Protein AF-A0A820CZN3-F1 (afdb_monomer_lite)

Secondary structure (DSSP, 8-state):
-HHHHHHHHHSPEEEEEEEEE-SS-HHHHHHHHHHHHHHHHHH-HHHHTTTEEEEEEEEESS-S------

Organism: NCBI:txid433720

Structure (mmCIF, N/CA/C/O backbone):
data_AF-A0A820CZN3-F1
#
_entry.id   AF-A0A820CZN3-F1
#
loop_
_atom_site.group_PDB
_atom_site.id
_atom_site.type_symbol
_atom_site.label_atom_id
_atom_site.label_alt_id
_atom_site.label_comp_id
_atom_site.label_asym_id
_atom_site.label_entity_id
_atom_site.label_seq_id
_atom_site.pdbx_PDB_ins_code
_atom_site.Cartn_x
_atom_site.Cartn_y
_atom_site.Cartn_z
_atom_site.occupancy
_atom_site.B_iso_or_equiv
_atom_site.auth_seq_id
_atom_site.auth_comp_id
_atom_site.auth_asym_id
_atom_site.auth_atom_id
_atom_site.pdbx_PDB_model_num
ATOM 1 N N . ARG A 1 1 ? 1.361 10.895 34.068 1.00 50.09 1 ARG A N 1
ATOM 2 C CA . ARG A 1 1 ? 1.509 9.569 33.409 1.00 50.09 1 ARG A CA 1
ATOM 3 C C . ARG A 1 1 ? 0.258 9.170 32.620 1.00 50.09 1 ARG A C 1
ATOM 5 O O . ARG A 1 1 ? 0.400 8.833 31.455 1.00 50.09 1 ARG A O 1
ATOM 12 N N . GLU A 1 2 ? -0.953 9.284 33.174 1.00 54.28 2 GLU A N 1
ATOM 13 C CA . GLU A 1 2 ? -2.192 8.864 32.482 1.00 54.28 2 GLU A CA 1
ATOM 14 C C . GLU A 1 2 ? -2.548 9.677 31.218 1.00 54.28 2 GLU A C 1
ATOM 16 O O . GLU A 1 2 ? -3.061 9.118 30.251 1.00 54.28 2 GLU A O 1
ATOM 21 N N . GLN A 1 3 ? -2.226 10.977 31.163 1.00 51.50 3 GLN A N 1
ATOM 22 C CA . GLN A 1 3 ? -2.476 11.808 29.971 1.00 51.50 3 GLN A CA 1
ATOM 23 C C . GLN A 1 3 ? -1.586 11.446 28.765 1.00 51.50 3 GLN A C 1
ATOM 25 O O . GLN A 1 3 ? -2.082 11.401 27.641 1.00 51.50 3 GLN A O 1
ATOM 30 N N . GLN A 1 4 ? -0.307 11.113 28.979 1.00 47.31 4 GLN A N 1
ATOM 31 C CA . GLN A 1 4 ? 0.596 10.662 27.904 1.00 47.31 4 GLN A CA 1
ATOM 32 C C . GLN A 1 4 ? 0.148 9.322 27.304 1.00 47.31 4 GLN A C 1
ATOM 34 O O . GLN A 1 4 ? 0.238 9.115 26.097 1.00 47.31 4 GLN A O 1
ATOM 39 N N . GLN A 1 5 ? -0.402 8.428 28.129 1.00 50.19 5 GLN A N 1
ATOM 40 C CA . GLN A 1 5 ? -0.922 7.138 27.675 1.00 50.19 5 GLN A CA 1
ATOM 41 C C . GLN A 1 5 ? -2.176 7.294 26.798 1.00 50.19 5 GLN A C 1
ATOM 43 O O . GLN A 1 5 ? -2.359 6.543 25.841 1.00 50.19 5 GLN A O 1
ATOM 48 N N . ARG A 1 6 ? -3.020 8.300 27.078 1.00 53.69 6 ARG A N 1
ATOM 49 C CA . ARG A 1 6 ? -4.165 8.655 26.220 1.00 53.69 6 ARG A CA 1
ATOM 50 C C . ARG A 1 6 ? -3.724 9.279 24.893 1.00 53.69 6 ARG A C 1
ATOM 52 O O . ARG A 1 6 ? -4.315 8.966 23.867 1.00 53.69 6 ARG A O 1
ATOM 59 N N . GLN A 1 7 ? -2.669 10.096 24.891 1.00 50.34 7 GLN A N 1
ATOM 60 C CA . GLN A 1 7 ? -2.106 10.663 23.656 1.00 50.34 7 GLN A CA 1
ATOM 61 C C . GLN A 1 7 ? -1.493 9.586 22.747 1.00 50.34 7 GLN A C 1
ATOM 63 O O . GLN A 1 7 ? -1.719 9.608 21.543 1.00 50.34 7 GLN A O 1
ATOM 68 N N . LEU A 1 8 ? -0.800 8.593 23.316 1.00 50.34 8 LEU A N 1
ATOM 69 C CA . LEU A 1 8 ? -0.283 7.440 22.566 1.00 50.34 8 LEU A CA 1
ATOM 70 C C . LEU A 1 8 ? -1.396 6.558 21.981 1.00 50.34 8 LEU A C 1
ATOM 72 O O . LEU A 1 8 ? -1.242 6.066 20.870 1.00 50.34 8 LEU A O 1
ATOM 76 N N . LYS A 1 9 ? -2.528 6.399 22.681 1.00 52.53 9 LYS A N 1
ATOM 77 C CA . LYS A 1 9 ? -3.697 5.655 22.170 1.00 52.53 9 LYS A CA 1
ATOM 78 C C . LYS A 1 9 ? -4.406 6.341 20.999 1.00 52.53 9 LYS A C 1
ATOM 80 O O . LYS A 1 9 ? -5.044 5.657 20.211 1.00 52.53 9 LYS A O 1
ATOM 85 N N . ASN A 1 10 ? -4.296 7.664 20.891 1.00 54.56 10 ASN A N 1
ATOM 86 C CA . ASN A 1 10 ? -4.935 8.443 19.828 1.00 54.56 10 ASN A CA 1
ATOM 87 C C . ASN A 1 10 ? -4.005 8.730 18.644 1.00 54.56 10 ASN A C 1
ATOM 89 O O . ASN A 1 10 ? -4.455 9.292 17.644 1.00 54.56 10 ASN A O 1
ATOM 93 N N . ASN A 1 11 ? -2.723 8.368 18.740 1.00 61.41 11 ASN A N 1
ATOM 94 C CA . ASN A 1 11 ? -1.813 8.542 17.624 1.00 61.41 11 ASN A CA 1
ATOM 95 C C . ASN A 1 11 ? -2.125 7.504 16.542 1.00 61.41 11 ASN A C 1
ATOM 97 O O . ASN A 1 11 ? -2.218 6.313 16.851 1.00 61.41 11 ASN A O 1
ATOM 101 N N . PRO A 1 12 ? -2.270 7.933 15.277 1.00 66.06 12 PRO A N 1
ATOM 102 C CA . PRO A 1 12 ? -2.419 6.995 14.183 1.00 66.06 12 PRO A CA 1
ATOM 103 C C . PRO A 1 12 ? -1.211 6.061 14.176 1.00 66.06 12 PRO A C 1
ATOM 105 O O . PRO A 1 12 ? -0.060 6.503 14.167 1.00 66.06 12 PRO A O 1
ATOM 108 N N . SER A 1 13 ? -1.483 4.763 14.221 1.00 76.62 13 SER A N 1
ATOM 109 C CA . SER A 1 13 ? -0.435 3.755 14.155 1.00 76.62 13 SER A CA 1
ATOM 110 C C . SER A 1 13 ? 0.019 3.643 12.703 1.00 76.62 13 SER A C 1
ATOM 112 O O . SER A 1 13 ? -0.790 3.394 11.811 1.00 76.62 13 SER A O 1
ATOM 114 N N . PHE A 1 14 ? 1.301 3.889 12.440 1.00 80.69 14 PHE A N 1
ATOM 115 C CA . PHE A 1 14 ? 1.827 3.866 11.078 1.00 80.69 14 PHE A CA 1
ATOM 116 C C . PHE A 1 14 ? 2.334 2.47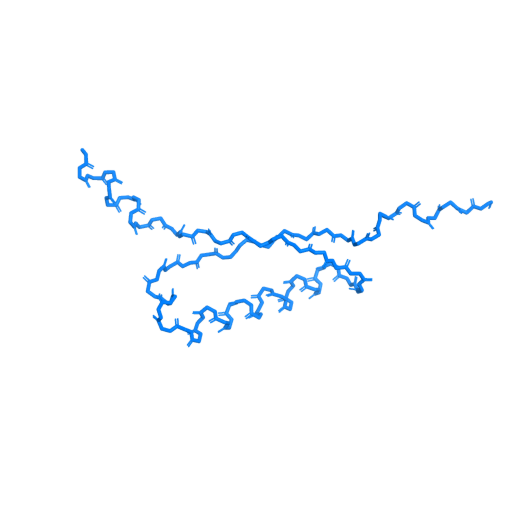6 10.709 1.00 80.69 14 PHE A C 1
ATOM 118 O O . PHE A 1 14 ? 3.146 1.891 11.423 1.00 80.69 14 PHE A O 1
ATOM 125 N N . ILE A 1 15 ? 1.900 1.985 9.553 1.00 82.50 15 ILE A N 1
ATOM 126 C CA . ILE A 1 15 ? 2.478 0.826 8.882 1.00 82.50 15 ILE A CA 1
ATOM 127 C C . ILE A 1 15 ? 3.350 1.367 7.756 1.00 82.50 15 ILE A C 1
ATOM 129 O O . ILE A 1 15 ? 2.849 1.979 6.813 1.00 82.50 15 ILE A O 1
ATOM 133 N N . GLN A 1 16 ? 4.661 1.163 7.859 1.00 87.62 16 GLN A N 1
ATOM 134 C CA . GLN A 1 16 ? 5.583 1.502 6.783 1.00 87.62 16 GLN A CA 1
ATOM 135 C C . GLN A 1 16 ? 5.851 0.269 5.926 1.00 87.62 16 GLN A C 1
ATOM 137 O O . GLN A 1 16 ? 6.263 -0.770 6.437 1.00 87.62 16 GLN A O 1
ATOM 142 N N . LEU A 1 17 ? 5.652 0.408 4.619 1.00 86.38 17 LEU A N 1
ATOM 143 C CA . LEU A 1 17 ? 5.878 -0.649 3.643 1.00 86.38 17 LEU A CA 1
ATOM 144 C C . LEU A 1 17 ? 6.960 -0.207 2.668 1.00 86.38 17 LEU A C 1
ATOM 146 O O . LEU A 1 17 ? 6.804 0.797 1.971 1.00 86.38 17 LEU A O 1
ATOM 150 N N . SER A 1 18 ? 8.054 -0.961 2.637 1.00 87.31 18 SER A N 1
ATOM 151 C CA . SER A 1 18 ? 9.162 -0.756 1.708 1.00 87.31 18 SER A CA 1
ATOM 152 C C . SER A 1 18 ? 9.071 -1.786 0.591 1.00 87.31 18 SER A C 1
ATOM 154 O O . SER A 1 18 ? 9.055 -2.983 0.875 1.00 87.31 18 SER A O 1
ATOM 156 N N . TYR A 1 19 ? 9.023 -1.343 -0.662 1.00 84.12 19 TYR A N 1
ATOM 157 C CA . TYR A 1 19 ? 8.921 -2.242 -1.810 1.00 84.12 19 TYR A CA 1
ATOM 158 C C . TYR A 1 19 ? 9.815 -1.816 -2.968 1.00 84.12 19 TYR A C 1
ATOM 160 O O . TYR A 1 19 ? 10.195 -0.648 -3.126 1.00 84.12 19 TYR A O 1
ATOM 168 N N . LEU A 1 20 ? 10.143 -2.818 -3.776 1.00 87.12 20 LEU A N 1
ATOM 169 C CA . LEU A 1 20 ? 10.852 -2.674 -5.031 1.00 87.12 20 LEU A CA 1
ATOM 170 C C . LEU A 1 20 ? 9.851 -2.782 -6.186 1.00 87.12 20 LEU A C 1
ATOM 172 O O . LEU A 1 20 ? 8.921 -3.582 -6.112 1.00 87.12 20 LEU A O 1
ATOM 176 N N . PHE A 1 21 ? 10.027 -1.967 -7.223 1.00 82.81 21 PHE A N 1
ATOM 177 C CA . PHE A 1 21 ? 9.232 -2.038 -8.452 1.00 82.81 21 PHE A CA 1
ATOM 178 C C . PHE A 1 21 ? 10.157 -1.976 -9.673 1.00 82.81 21 PHE A C 1
ATOM 180 O O . PHE A 1 21 ? 11.135 -1.229 -9.679 1.00 82.81 21 PHE A O 1
ATOM 187 N N . ASP A 1 22 ? 9.872 -2.784 -10.687 1.00 80.25 22 ASP A N 1
ATOM 188 C CA . ASP A 1 22 ? 10.688 -2.986 -11.892 1.00 80.25 22 ASP A CA 1
ATOM 189 C C . ASP A 1 22 ? 9.974 -2.593 -13.193 1.00 80.25 22 ASP A C 1
ATOM 191 O O . ASP A 1 22 ? 10.589 -2.626 -14.258 1.00 80.25 22 ASP A O 1
ATOM 195 N N . TRP A 1 23 ? 8.703 -2.187 -13.124 1.00 70.12 23 TRP A N 1
ATOM 196 C CA . TRP A 1 23 ? 7.906 -1.824 -14.292 1.00 70.12 23 TRP A CA 1
ATOM 197 C C . TRP A 1 23 ? 7.063 -0.564 -14.060 1.00 70.12 23 TRP A C 1
ATOM 199 O O . TRP A 1 23 ? 6.518 -0.337 -12.978 1.00 70.12 23 TRP A O 1
ATOM 209 N N . GLY A 1 24 ? 6.928 0.241 -15.117 1.00 74.75 24 GLY A N 1
ATOM 210 C CA . GLY A 1 24 ? 6.032 1.397 -15.164 1.00 74.75 24 GLY A CA 1
ATOM 211 C C . GLY A 1 24 ? 6.496 2.633 -14.384 1.00 74.75 24 GLY A C 1
ATOM 212 O O . GLY A 1 24 ? 7.628 2.745 -13.911 1.00 74.75 24 GLY A O 1
ATOM 213 N N . SER A 1 25 ? 5.595 3.612 -14.283 1.00 81.75 25 SER A N 1
ATOM 214 C CA . SER A 1 25 ? 5.832 4.841 -13.524 1.00 81.75 25 SER A CA 1
ATOM 215 C C . SER A 1 25 ? 5.730 4.579 -12.025 1.00 81.75 25 SER A C 1
ATOM 217 O O . SER A 1 25 ? 4.737 4.027 -11.550 1.00 81.75 25 SER A O 1
ATOM 219 N N . ARG A 1 26 ? 6.702 5.089 -11.254 1.00 82.81 26 ARG A N 1
ATOM 220 C CA . ARG A 1 26 ? 6.651 5.087 -9.781 1.00 82.81 26 ARG A CA 1
ATOM 221 C C . ARG A 1 26 ? 5.337 5.661 -9.259 1.00 82.81 26 ARG A C 1
ATOM 223 O O . ARG A 1 26 ? 4.787 5.144 -8.297 1.00 82.81 26 ARG A O 1
ATOM 230 N N . CYS A 1 27 ? 4.863 6.754 -9.857 1.00 84.56 27 CYS A N 1
ATOM 231 C CA . CYS A 1 27 ? 3.659 7.435 -9.390 1.00 84.56 27 CYS A CA 1
ATOM 232 C C . CYS A 1 27 ? 2.420 6.556 -9.575 1.00 84.56 27 CYS A C 1
ATOM 234 O O . CYS A 1 27 ? 1.646 6.403 -8.636 1.00 84.56 27 CYS A O 1
ATOM 236 N N . GLU A 1 28 ? 2.277 5.932 -10.745 1.00 85.06 28 GLU A N 1
ATOM 237 C CA . GLU A 1 28 ? 1.145 5.051 -11.046 1.00 85.06 28 GLU A CA 1
ATOM 238 C C . GLU A 1 28 ? 1.175 3.782 -10.187 1.00 85.06 28 GLU A C 1
ATOM 240 O O . GLU A 1 28 ? 0.149 3.368 -9.643 1.00 85.06 28 GLU A O 1
ATOM 245 N N . PHE A 1 29 ? 2.362 3.191 -10.011 1.00 85.31 29 PHE A N 1
ATOM 246 C CA . PHE A 1 29 ? 2.534 2.053 -9.117 1.00 85.31 29 PHE A CA 1
ATOM 247 C C . PHE A 1 29 ? 2.141 2.426 -7.685 1.00 85.31 29 PHE A C 1
ATOM 249 O O . PHE A 1 29 ? 1.345 1.723 -7.068 1.00 85.31 29 PHE A O 1
ATOM 256 N N . ASN A 1 30 ? 2.655 3.546 -7.165 1.00 86.19 30 ASN A N 1
ATOM 257 C CA . ASN A 1 30 ? 2.350 4.008 -5.814 1.00 86.19 30 ASN A CA 1
ATOM 258 C C . ASN A 1 30 ? 0.850 4.242 -5.620 1.00 86.19 30 ASN A C 1
ATOM 260 O O . ASN A 1 30 ? 0.321 3.838 -4.594 1.00 86.19 30 ASN A O 1
ATOM 264 N N . GLU A 1 31 ? 0.162 4.847 -6.591 1.00 88.56 31 GLU A N 1
ATOM 265 C CA . GLU A 1 31 ? -1.283 5.080 -6.504 1.00 88.56 31 GLU A CA 1
ATOM 266 C C . GLU A 1 31 ? -2.068 3.762 -6.428 1.00 88.56 31 GLU A C 1
ATOM 268 O O . GLU A 1 31 ? -2.923 3.582 -5.557 1.00 88.56 31 GLU A O 1
ATOM 273 N N . LYS A 1 32 ? -1.757 2.809 -7.315 1.00 88.75 32 LYS A N 1
ATOM 274 C CA . LYS A 1 32 ? -2.407 1.491 -7.331 1.00 88.75 32 LYS A CA 1
ATOM 275 C C . LYS A 1 32 ? -2.120 0.709 -6.050 1.00 88.75 32 LYS A C 1
ATOM 277 O O . LYS A 1 32 ? -3.022 0.079 -5.498 1.00 88.75 32 LYS A O 1
ATOM 282 N N . PHE A 1 33 ? -0.881 0.761 -5.569 1.00 88.56 33 PHE A N 1
ATOM 283 C CA . PHE A 1 33 ? -0.452 0.041 -4.375 1.00 88.56 33 PHE A CA 1
ATOM 284 C C . PHE A 1 33 ? -1.037 0.648 -3.093 1.00 88.56 33 PHE A C 1
ATOM 286 O O . PHE A 1 33 ? -1.452 -0.097 -2.208 1.00 88.56 33 PHE A O 1
ATOM 293 N N . ASP A 1 34 ? -1.154 1.977 -3.011 1.00 89.00 34 ASP A N 1
ATOM 294 C CA . ASP A 1 34 ? -1.820 2.669 -1.899 1.00 89.00 34 ASP A CA 1
ATOM 295 C C . ASP A 1 34 ? -3.297 2.283 -1.813 1.00 89.00 34 ASP A C 1
ATOM 297 O O . ASP A 1 34 ? -3.780 1.868 -0.757 1.00 89.00 34 ASP A O 1
ATOM 301 N N . ARG A 1 35 ? -3.991 2.302 -2.958 1.00 91.31 35 ARG A N 1
ATOM 302 C CA . ARG A 1 35 ? -5.398 1.898 -3.052 1.00 91.31 35 ARG A CA 1
ATOM 303 C C . ARG A 1 35 ? -5.609 0.449 -2.610 1.00 91.31 35 ARG A C 1
ATOM 305 O O . ARG A 1 35 ? -6.546 0.175 -1.863 1.00 91.31 35 ARG A O 1
ATOM 312 N N . LEU A 1 36 ? -4.732 -0.465 -3.032 1.00 91.00 36 LEU A N 1
ATOM 313 C CA . LEU A 1 36 ? -4.781 -1.873 -2.630 1.00 91.00 36 LEU A CA 1
ATOM 314 C C . LEU A 1 36 ? -4.646 -2.029 -1.109 1.00 91.00 36 LEU A C 1
ATOM 316 O O . LEU A 1 36 ? -5.421 -2.755 -0.4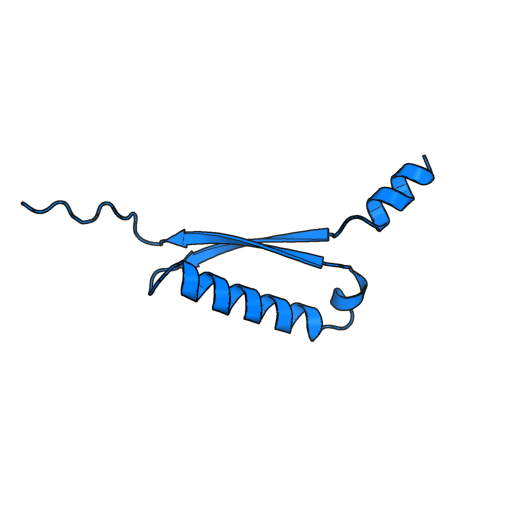87 1.00 91.00 36 LEU A O 1
ATOM 320 N N . TRP A 1 37 ? -3.682 -1.341 -0.496 1.00 90.00 37 TRP A N 1
ATOM 321 C CA . TRP A 1 37 ? -3.478 -1.417 0.949 1.00 90.00 37 TRP A CA 1
ATOM 322 C C . TRP A 1 37 ? -4.639 -0.828 1.738 1.00 90.00 37 TRP A C 1
ATOM 324 O O . TRP A 1 37 ? -5.055 -1.432 2.728 1.00 90.00 37 TRP A O 1
ATOM 334 N N . TRP A 1 38 ? -5.212 0.285 1.281 1.00 88.06 38 TRP A N 1
ATOM 335 C CA . TRP A 1 38 ? -6.433 0.824 1.874 1.00 88.06 38 TRP A CA 1
ATOM 336 C C . TRP A 1 38 ? -7.585 -0.179 1.830 1.00 88.06 38 TRP A C 1
ATOM 338 O O . TRP A 1 38 ? -8.200 -0.436 2.862 1.00 88.06 38 TRP A O 1
ATOM 348 N N . GLN A 1 39 ? -7.812 -0.830 0.686 1.00 91.00 39 GLN A N 1
ATOM 349 C CA . GLN A 1 39 ? -8.845 -1.863 0.557 1.00 91.00 39 GLN A CA 1
ATOM 350 C C . GLN A 1 39 ? -8.619 -3.041 1.515 1.00 91.00 39 GLN A C 1
ATOM 352 O O . GLN A 1 39 ? -9.557 -3.496 2.170 1.00 91.00 39 GLN A O 1
ATOM 357 N N . ILE A 1 40 ? -7.378 -3.521 1.646 1.00 88.94 40 ILE A N 1
ATOM 358 C CA . ILE A 1 40 ? -7.036 -4.613 2.570 1.00 88.94 40 ILE A CA 1
ATOM 359 C C . ILE A 1 40 ? -7.315 -4.200 4.020 1.00 88.94 40 ILE A C 1
ATOM 361 O O . ILE A 1 40 ? -7.941 -4.959 4.766 1.00 88.94 40 ILE A O 1
ATOM 365 N N . LEU A 1 41 ? -6.893 -2.999 4.422 1.00 87.00 41 LEU A N 1
ATOM 366 C CA . LEU A 1 41 ? -7.091 -2.504 5.784 1.00 87.00 41 LEU A CA 1
ATOM 367 C C . LEU A 1 41 ? -8.568 -2.270 6.115 1.00 87.00 41 LEU A C 1
ATOM 369 O O . LEU A 1 41 ? -8.993 -2.591 7.224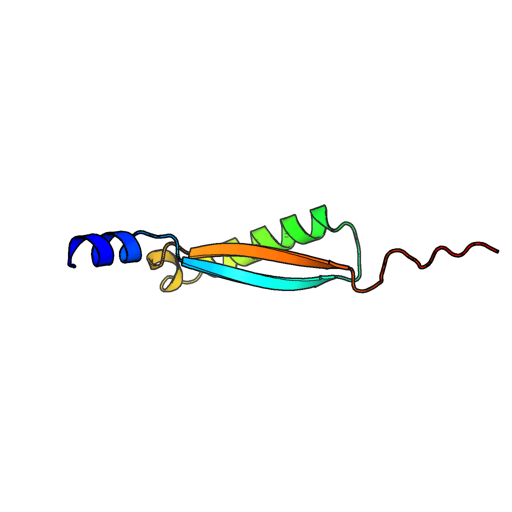 1.00 87.00 41 LEU A O 1
ATOM 373 N N . GLU A 1 42 ? -9.356 -1.766 5.166 1.00 85.62 42 GLU A N 1
ATOM 374 C CA . GLU A 1 42 ? -10.797 -1.562 5.346 1.00 85.62 42 GLU A CA 1
ATOM 375 C C . GLU A 1 42 ? -11.582 -2.876 5.371 1.00 85.62 42 GLU A C 1
ATOM 377 O O . GLU A 1 42 ? -12.536 -3.007 6.143 1.00 85.62 42 GLU A O 1
ATOM 382 N N . SER A 1 43 ? -11.171 -3.867 4.573 1.00 89.31 43 SER A N 1
ATOM 383 C CA . SER A 1 43 ? -11.839 -5.173 4.507 1.00 89.31 43 SER A CA 1
ATOM 384 C C . SER A 1 43 ? -11.723 -5.978 5.806 1.00 89.31 43 SER A C 1
ATOM 386 O O . SER A 1 43 ? -12.564 -6.832 6.092 1.00 89.31 43 SER A O 1
ATOM 388 N N . ASN A 1 44 ? -10.702 -5.703 6.624 1.00 86.62 44 ASN A N 1
ATOM 389 C CA . ASN A 1 44 ? -10.457 -6.418 7.866 1.00 86.62 44 ASN A CA 1
ATOM 390 C C . ASN A 1 44 ? -10.965 -5.620 9.075 1.00 86.62 44 ASN A C 1
ATOM 392 O O . ASN A 1 44 ? -10.367 -4.632 9.509 1.00 86.62 44 ASN A O 1
ATOM 396 N N . THR A 1 45 ? -12.043 -6.102 9.693 1.00 82.50 45 THR A N 1
ATOM 397 C CA . THR A 1 45 ? -12.672 -5.476 10.869 1.00 82.50 45 THR A CA 1
ATOM 398 C C . THR A 1 45 ? -11.729 -5.294 12.059 1.00 82.50 45 THR A C 1
ATOM 400 O O . THR A 1 45 ? -11.936 -4.378 12.854 1.00 82.50 45 THR A O 1
ATOM 403 N N . ARG A 1 46 ? -10.666 -6.102 12.181 1.00 82.94 46 ARG A N 1
ATOM 404 C CA . ARG A 1 46 ? -9.655 -5.931 13.240 1.00 82.94 46 ARG A CA 1
ATOM 405 C C . ARG A 1 46 ? -8.801 -4.684 13.023 1.00 82.94 46 ARG A C 1
ATOM 407 O O . ARG A 1 46 ? -8.453 -4.017 13.991 1.00 82.94 46 ARG A O 1
ATOM 414 N N . PHE A 1 47 ? -8.479 -4.365 11.772 1.00 80.38 47 PHE A N 1
ATOM 415 C CA . PHE A 1 47 ? -7.623 -3.234 11.412 1.00 80.38 47 PHE A CA 1
ATOM 416 C C . PHE A 1 47 ? -8.380 -1.908 11.389 1.00 80.38 47 PHE A C 1
ATOM 418 O O . PHE A 1 47 ? -7.820 -0.880 11.771 1.00 80.38 47 PHE A O 1
ATOM 425 N N . ARG A 1 48 ? -9.676 -1.938 11.062 1.00 76.75 48 ARG A N 1
ATOM 426 C CA . ARG A 1 48 ? -10.545 -0.753 11.062 1.00 76.75 48 ARG A CA 1
ATOM 427 C C . ARG A 1 48 ? -10.570 -0.009 12.406 1.00 76.75 48 ARG A C 1
ATOM 429 O O . ARG A 1 48 ? -10.623 1.216 12.427 1.00 76.75 48 ARG A O 1
ATOM 436 N N . ASN A 1 49 ? -10.465 -0.733 13.521 1.00 79.12 49 ASN A N 1
ATOM 437 C CA . ASN A 1 49 ? -10.487 -0.152 14.870 1.00 79.12 49 ASN A CA 1
ATOM 438 C C . ASN A 1 49 ? -9.136 0.432 15.325 1.00 79.12 49 ASN A C 1
ATOM 440 O O . ASN A 1 49 ? -9.066 1.038 16.391 1.00 79.12 49 ASN A O 1
ATOM 444 N N . LEU A 1 50 ? -8.061 0.243 14.551 1.00 77.94 50 LEU A N 1
ATOM 445 C CA . LEU A 1 50 ? -6.692 0.595 14.949 1.00 77.94 50 LEU A CA 1
ATOM 446 C C . LEU A 1 50 ? -6.196 1.936 14.378 1.00 77.94 50 LEU A C 1
ATOM 448 O O . LEU A 1 50 ? -5.045 2.295 14.617 1.00 77.94 50 LEU A O 1
ATOM 452 N N . ASN A 1 51 ? -7.044 2.678 13.649 1.00 76.44 51 ASN A N 1
ATOM 453 C CA . ASN A 1 51 ? -6.714 3.976 13.033 1.00 76.44 51 AS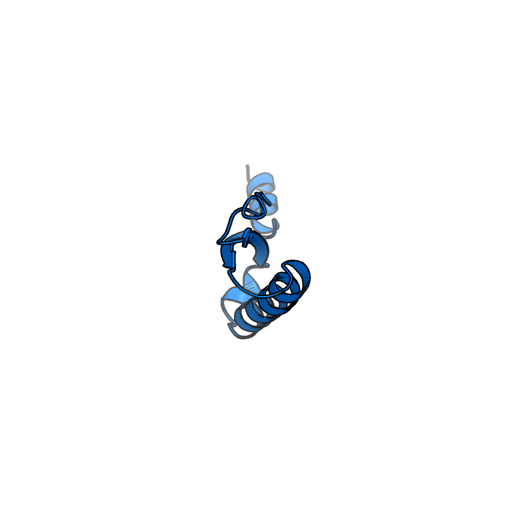N A CA 1
ATOM 454 C C . ASN A 1 51 ? -5.336 3.964 12.336 1.00 76.44 51 ASN A C 1
ATOM 456 O O . ASN A 1 51 ? -4.459 4.795 12.603 1.00 76.44 51 ASN A O 1
ATOM 460 N N . LEU A 1 52 ? -5.124 2.940 11.506 1.00 81.50 52 LEU A N 1
ATOM 461 C CA . LEU A 1 52 ? -3.847 2.687 10.854 1.00 81.50 52 LEU A CA 1
ATOM 462 C C . LEU A 1 52 ? -3.633 3.668 9.701 1.00 81.50 52 LEU A C 1
ATOM 464 O O . LEU A 1 52 ? -4.546 3.942 8.926 1.00 81.50 52 LEU A O 1
ATOM 468 N N . ARG A 1 53 ? -2.406 4.168 9.564 1.00 82.38 53 ARG A N 1
ATOM 469 C CA . ARG A 1 53 ? -1.965 4.946 8.402 1.00 82.38 53 ARG A CA 1
ATOM 470 C C . ARG A 1 53 ? -0.871 4.195 7.669 1.00 82.38 53 ARG A C 1
ATOM 472 O O . ARG A 1 53 ? 0.076 3.724 8.293 1.00 82.38 53 ARG A O 1
ATOM 479 N N . VAL A 1 54 ? -0.969 4.117 6.349 1.00 84.69 54 VAL A N 1
ATOM 480 C CA . VAL A 1 54 ? 0.045 3.462 5.521 1.00 84.69 54 VAL A CA 1
ATOM 481 C C . VAL A 1 54 ? 1.040 4.497 5.019 1.00 84.69 54 VAL A C 1
ATOM 483 O O . VAL A 1 54 ? 0.666 5.575 4.565 1.00 84.69 54 VAL A O 1
ATOM 486 N N . LYS A 1 55 ? 2.328 4.171 5.112 1.00 86.12 55 LYS A N 1
ATOM 487 C CA . LYS A 1 55 ? 3.411 4.929 4.492 1.00 86.12 55 LYS A CA 1
ATOM 488 C C . LYS A 1 55 ? 4.136 4.032 3.501 1.00 86.12 55 LYS A C 1
ATOM 490 O O . LYS A 1 55 ? 4.820 3.086 3.890 1.00 86.12 55 LYS A O 1
ATOM 495 N N . LEU A 1 56 ? 4.016 4.367 2.225 1.00 85.56 56 LEU A N 1
ATOM 496 C CA . LEU A 1 56 ? 4.653 3.646 1.132 1.00 85.56 56 LEU A CA 1
ATOM 497 C C . LEU A 1 56 ? 6.037 4.223 0.827 1.00 85.56 56 LEU A C 1
ATOM 499 O O . LEU A 1 56 ? 6.187 5.421 0.590 1.00 85.56 56 LEU A O 1
ATOM 503 N N . THR A 1 57 ? 7.053 3.362 0.832 1.00 85.94 57 THR A N 1
ATOM 504 C CA . THR A 1 57 ? 8.420 3.693 0.417 1.00 85.94 57 THR A CA 1
ATOM 505 C C . THR A 1 57 ? 8.802 2.817 -0.767 1.00 85.94 57 THR A C 1
ATOM 507 O O . THR A 1 57 ? 8.932 1.604 -0.629 1.00 85.94 57 THR A O 1
ATOM 510 N N . ALA A 1 58 ? 9.003 3.436 -1.927 1.00 86.19 58 ALA A N 1
ATOM 511 C CA . ALA A 1 58 ? 9.322 2.730 -3.162 1.00 86.19 58 ALA A CA 1
ATOM 512 C C . ALA A 1 58 ? 10.772 2.971 -3.589 1.00 86.19 58 ALA A C 1
ATOM 514 O O . ALA A 1 58 ? 11.260 4.105 -3.530 1.00 86.19 58 ALA A O 1
ATOM 515 N N . LYS A 1 59 ? 11.422 1.934 -4.119 1.00 84.31 59 LYS A N 1
ATOM 516 C CA . LYS A 1 59 ? 12.690 2.049 -4.850 1.00 84.31 59 LYS A CA 1
ATOM 517 C C . LYS A 1 59 ? 12.595 1.282 -6.171 1.00 84.31 59 LYS A C 1
ATOM 519 O O . LYS A 1 59 ? 12.082 0.170 -6.198 1.00 84.31 59 LYS A O 1
ATOM 524 N N . HIS A 1 60 ? 13.070 1.882 -7.260 1.00 80.00 60 HIS A N 1
ATOM 525 C CA . HIS A 1 60 ? 13.115 1.200 -8.554 1.00 80.00 60 HIS A CA 1
ATOM 526 C C . HIS A 1 60 ? 14.185 0.096 -8.504 1.00 80.00 60 HIS A C 1
ATOM 528 O O . HIS A 1 60 ? 15.283 0.341 -7.993 1.00 80.00 60 HIS A O 1
ATOM 534 N N . CYS A 1 61 ? 13.874 -1.106 -9.000 1.00 78.31 61 CYS A N 1
ATOM 535 C CA . CYS A 1 61 ? 14.775 -2.268 -8.978 1.00 78.31 61 CYS A CA 1
ATOM 536 C C . CYS A 1 61 ? 16.091 -1.994 -9.711 1.00 78.31 61 CYS A C 1
ATOM 538 O O . CYS A 1 61 ? 17.145 -2.482 -9.311 1.00 78.31 61 CYS A O 1
ATOM 540 N N . TYR A 1 62 ? 16.029 -1.165 -10.751 1.00 72.50 62 TYR A N 1
ATOM 541 C CA . TYR A 1 62 ? 17.190 -0.746 -11.521 1.00 72.50 62 TYR A CA 1
ATOM 542 C C . TYR A 1 62 ? 17.575 0.688 -11.151 1.00 72.50 62 TYR A C 1
ATOM 544 O O . TYR A 1 62 ? 16.709 1.569 -11.190 1.00 72.50 62 TYR A O 1
ATOM 552 N N . PRO A 1 63 ? 18.842 0.966 -10.801 1.00 62.19 63 PRO A N 1
ATOM 553 C CA . PRO A 1 63 ? 19.305 2.341 -10.710 1.00 62.19 63 PRO A CA 1
ATOM 554 C C . PRO A 1 63 ? 19.138 2.999 -12.084 1.00 62.19 63 PRO A C 1
ATOM 556 O O . PRO A 1 63 ? 19.502 2.412 -13.100 1.00 62.19 63 PRO A O 1
ATOM 559 N N . SER A 1 64 ? 18.631 4.230 -12.129 1.00 58.56 64 SER A N 1
ATOM 560 C CA . SER A 1 64 ? 18.444 5.009 -13.366 1.00 58.56 64 SER A CA 1
ATOM 561 C C . SER A 1 64 ? 19.756 5.369 -14.098 1.00 58.56 64 SER A C 1
ATOM 563 O O . SER A 1 64 ? 19.739 6.186 -15.009 1.00 58.56 64 SER A O 1
ATOM 565 N N . ASN A 1 65 ? 20.884 4.739 -13.747 1.00 55.47 65 ASN A N 1
ATOM 566 C CA . ASN A 1 65 ? 22.209 4.939 -14.338 1.00 55.47 65 ASN A CA 1
ATOM 567 C C . ASN A 1 65 ? 22.549 3.884 -15.411 1.00 55.47 65 ASN A C 1
ATOM 569 O O . ASN A 1 65 ? 23.712 3.536 -15.585 1.00 55.47 65 ASN A O 1
ATOM 573 N N . ALA A 1 66 ? 21.553 3.369 -16.134 1.00 51.81 66 ALA A N 1
ATOM 574 C CA . ALA A 1 66 ? 21.760 2.458 -17.266 1.00 51.81 66 ALA A CA 1
ATOM 575 C C . ALA A 1 66 ? 21.681 3.161 -18.637 1.00 51.81 66 ALA A C 1
ATOM 577 O O . ALA A 1 66 ? 21.415 2.518 -19.644 1.00 51.81 66 ALA A O 1
ATOM 578 N N . PHE A 1 67 ? 21.935 4.472 -18.685 1.00 51.19 67 PHE A N 1
ATOM 579 C CA . PHE A 1 67 ? 22.223 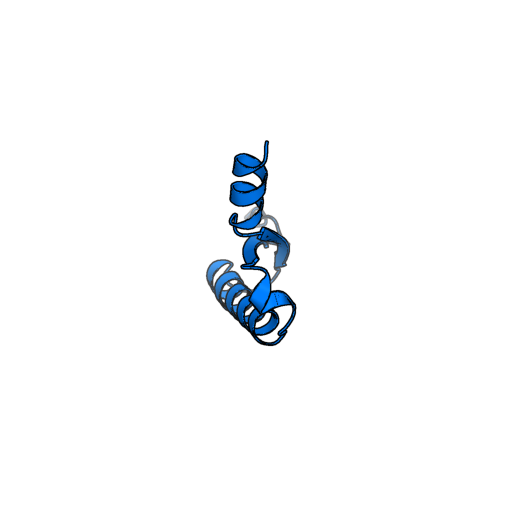5.192 -19.928 1.00 51.19 67 PHE A C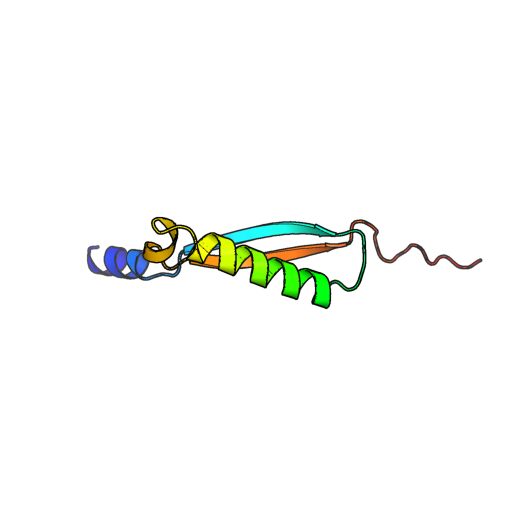A 1
ATOM 580 C C . PHE A 1 67 ? 23.653 5.742 -19.888 1.00 51.19 67 PHE A C 1
ATOM 582 O O . PHE A 1 67 ? 23.878 6.947 -19.925 1.00 51.19 67 PHE A O 1
ATOM 589 N N . PHE A 1 68 ? 24.637 4.846 -19.801 1.00 47.56 68 PHE A N 1
ATOM 590 C CA . PHE A 1 68 ? 25.907 5.106 -20.474 1.00 47.56 68 PHE A CA 1
ATOM 591 C C . PHE A 1 68 ? 25.645 4.860 -21.961 1.00 47.56 68 PHE A C 1
ATOM 593 O O . PHE A 1 68 ? 25.634 3.717 -22.413 1.00 47.56 68 PHE A O 1
ATOM 600 N N . PHE A 1 69 ? 25.333 5.926 -22.697 1.00 46.47 69 PHE A N 1
ATOM 601 C CA . PHE A 1 69 ? 25.467 5.899 -24.149 1.00 46.47 69 PHE A CA 1
ATOM 602 C C . PHE A 1 69 ? 26.970 5.953 -24.483 1.00 46.47 69 PHE A C 1
ATOM 604 O O . PHE A 1 69 ? 27.672 6.740 -23.841 1.00 46.47 69 PHE A O 1
ATOM 611 N N . PRO A 1 70 ? 27.478 5.114 -25.406 1.00 47.34 70 PRO A N 1
ATOM 612 C CA . PRO A 1 70 ? 28.798 5.319 -25.997 1.00 47.34 70 PRO A CA 1
ATOM 613 C C . PRO A 1 70 ? 28.853 6.611 -26.824 1.00 47.34 70 PRO A C 1
ATOM 615 O O . PRO A 1 70 ? 27.794 7.023 -27.356 1.00 47.34 70 PRO A O 1
#

Foldseek 3Di:
DVVVVVVVQPDAAEDEDEDEDADDDPVVVCVVVLVVVVCVQVVDPVNVVRNHDYHYHYDYPDDPPPPPDD

Sequence (70 aa):
REQQQRQLKNNPSFIQLSYLFDWGSRCEFNEKFDRLWWQILESNTRFRNLNLRVKLTAKHCYPSNAFFFP

pLDDT: mean 75.09, std 14.73, range [46.47, 91.31]

Radius of gyration: 17.82 Å; chains: 1; bounding box: 42×18×59 Å